Protein AF-A0A4Q7J4X7-F1 (afdb_monomer)

Radius of gyration: 24.65 Å; Cα contacts (8 Å, |Δi|>4): 18; chains: 1; bounding box: 41×31×70 Å

Nearest PDB structures (foldseek):
  5x3t-assembly1_G  TM=3.220E-01  e=2.698E+00  Mycobacterium tuberculosis H37Rv

Sequence (73 aa):
MNSEQRAFVRAHHPDVGGDPAEFIAGLARLRAQASPPRPDRFDAPVVFVPARRGLSGVLHHLRERRRRKPRVQ

Secondary structure (DSSP, 8-state):
--HHHHHHHHHS-GGGT--HHHHHHHHHHHHHHSSS----TT-S-------SSSHHHHHHHHHHHHHS-----

Structure (mmCIF, N/CA/C/O backbone):
data_AF-A0A4Q7J4X7-F1
#
_entry.id   AF-A0A4Q7J4X7-F1
#
loop_
_atom_site.group_PDB
_atom_site.id
_atom_site.type_symbol
_atom_site.label_atom_id
_atom_site.label_alt_id
_atom_site.label_comp_id
_atom_site.label_asym_id
_atom_site.label_entity_id
_atom_site.label_seq_id
_atom_site.pdbx_PDB_ins_code
_atom_site.Cartn_x
_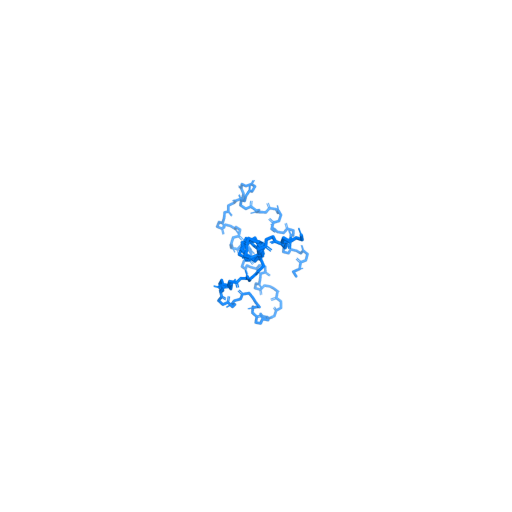atom_site.Cartn_y
_atom_site.Cartn_z
_atom_site.occupancy
_atom_site.B_iso_or_equiv
_atom_site.auth_seq_id
_atom_site.auth_comp_id
_atom_site.auth_asym_id
_atom_site.auth_atom_id
_atom_site.pdbx_PDB_model_num
ATOM 1 N N . MET A 1 1 ? 11.346 -9.952 0.494 1.00 58.19 1 MET A N 1
ATOM 2 C CA . MET A 1 1 ? 11.148 -9.230 -0.778 1.00 58.19 1 MET A CA 1
ATOM 3 C C . MET A 1 1 ? 12.528 -8.866 -1.293 1.00 58.19 1 MET A C 1
ATOM 5 O O . MET A 1 1 ? 13.260 -8.231 -0.540 1.00 58.19 1 MET A O 1
ATOM 9 N N . ASN A 1 2 ? 12.909 -9.314 -2.489 1.00 70.06 2 ASN A N 1
ATOM 10 C CA . ASN A 1 2 ? 14.224 -8.989 -3.056 1.00 70.06 2 ASN A CA 1
ATOM 11 C C . ASN A 1 2 ? 14.311 -7.480 -3.356 1.00 70.06 2 ASN A C 1
ATOM 13 O O . ASN A 1 2 ? 13.303 -6.845 -3.679 1.00 70.06 2 ASN A O 1
ATOM 17 N N . SER A 1 3 ? 15.495 -6.882 -3.211 1.00 75.38 3 SER A N 1
ATOM 18 C CA . SER A 1 3 ? 15.754 -5.453 -3.470 1.00 75.38 3 SER A CA 1
ATOM 19 C C . SER A 1 3 ? 15.341 -5.026 -4.886 1.00 75.38 3 SER A C 1
ATOM 21 O O . SER A 1 3 ? 14.788 -3.941 -5.057 1.00 75.38 3 SER A O 1
ATOM 23 N N . GLU A 1 4 ? 15.514 -5.913 -5.864 1.00 78.44 4 GLU A N 1
ATOM 24 C CA . GLU A 1 4 ? 15.136 -5.732 -7.272 1.00 78.44 4 GLU A CA 1
ATOM 25 C C . GLU A 1 4 ? 13.624 -5.570 -7.472 1.00 78.44 4 GLU A C 1
ATOM 27 O O . GLU A 1 4 ? 13.188 -4.666 -8.181 1.00 78.44 4 GLU A O 1
ATOM 32 N N . GLN A 1 5 ? 12.798 -6.360 -6.772 1.00 78.94 5 GLN A N 1
ATOM 33 C CA . GLN A 1 5 ? 11.337 -6.198 -6.808 1.00 78.94 5 GLN A CA 1
ATOM 34 C C . GLN A 1 5 ? 10.913 -4.821 -6.302 1.00 78.94 5 GLN A C 1
ATOM 36 O O . GLN A 1 5 ? 10.031 -4.193 -6.878 1.00 78.94 5 GLN A O 1
ATOM 41 N N . ARG A 1 6 ? 11.550 -4.317 -5.240 1.00 84.44 6 ARG A N 1
ATOM 42 C CA . ARG A 1 6 ? 11.237 -2.982 -4.709 1.00 84.44 6 ARG A CA 1
ATOM 43 C C . ARG A 1 6 ? 11.642 -1.865 -5.671 1.00 84.44 6 ARG A C 1
ATOM 45 O O . ARG A 1 6 ? 10.934 -0.864 -5.750 1.00 84.44 6 ARG A O 1
ATOM 52 N N . ALA A 1 7 ? 12.758 -2.028 -6.380 1.00 86.31 7 ALA A N 1
ATOM 53 C CA . ALA A 1 7 ? 13.200 -1.079 -7.397 1.00 86.31 7 ALA A CA 1
ATOM 54 C C . ALA A 1 7 ? 12.234 -1.053 -8.594 1.00 86.31 7 ALA A C 1
ATOM 56 O O . ALA A 1 7 ? 11.801 0.026 -8.994 1.00 86.31 7 ALA A O 1
ATOM 57 N N . PHE A 1 8 ? 11.816 -2.226 -9.087 1.00 86.25 8 PHE A N 1
ATOM 58 C CA . PHE A 1 8 ? 10.819 -2.347 -10.154 1.00 86.25 8 PHE A CA 1
ATOM 59 C C . PHE A 1 8 ? 9.494 -1.676 -9.774 1.00 86.25 8 PHE A C 1
ATOM 61 O O . PHE A 1 8 ? 8.976 -0.859 -10.535 1.00 86.25 8 PHE A O 1
ATOM 68 N N . VAL A 1 9 ? 8.999 -1.958 -8.560 1.00 87.19 9 VAL A N 1
ATOM 69 C CA . VAL A 1 9 ? 7.742 -1.395 -8.053 1.00 87.19 9 VAL A CA 1
ATOM 70 C C . VAL A 1 9 ? 7.785 0.126 -8.004 1.00 87.19 9 VAL A C 1
ATOM 72 O O . VAL A 1 9 ? 6.825 0.772 -8.397 1.00 87.19 9 VAL A O 1
ATOM 75 N N . ARG A 1 10 ? 8.901 0.708 -7.554 1.00 85.31 10 ARG A N 1
ATOM 76 C CA . ARG A 1 10 ? 9.056 2.165 -7.487 1.00 85.31 10 ARG A CA 1
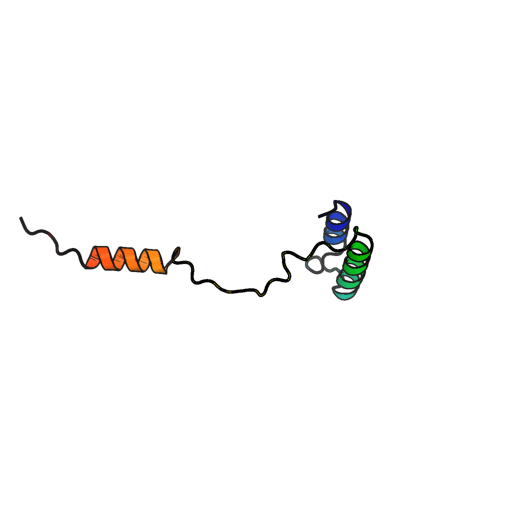ATOM 77 C C . ARG A 1 10 ? 9.073 2.818 -8.873 1.00 85.31 10 ARG A C 1
ATOM 79 O O . ARG A 1 10 ? 8.585 3.931 -9.001 1.00 85.31 10 ARG A O 1
ATOM 86 N N . ALA A 1 11 ? 9.650 2.152 -9.870 1.00 85.81 11 ALA A N 1
ATOM 87 C CA . ALA A 1 11 ? 9.812 2.706 -11.212 1.00 85.81 11 ALA A CA 1
ATOM 88 C C . ALA A 1 11 ? 8.539 2.620 -12.074 1.00 85.81 11 ALA A C 1
ATOM 90 O O . ALA A 1 11 ? 8.316 3.504 -12.890 1.00 85.81 11 ALA A O 1
ATOM 91 N N . HIS A 1 12 ? 7.708 1.589 -11.886 1.00 84.00 12 HIS A N 1
ATOM 92 C CA . HIS A 1 12 ? 6.561 1.300 -12.765 1.00 84.00 12 HIS A CA 1
ATOM 93 C C . HIS A 1 12 ? 5.205 1.424 -12.051 1.00 84.00 12 HIS A C 1
ATOM 95 O O . HIS A 1 12 ? 4.211 0.873 -12.515 1.00 84.00 12 HIS A O 1
ATOM 101 N N . HIS A 1 13 ? 5.152 2.081 -10.887 1.00 83.25 13 HIS A N 1
ATOM 102 C CA . HIS A 1 13 ? 3.952 2.076 -10.052 1.00 83.25 13 HIS A CA 1
ATOM 103 C C . HIS A 1 13 ? 2.745 2.716 -10.772 1.00 83.25 13 HIS A C 1
ATOM 105 O O . HIS A 1 13 ? 2.859 3.848 -11.248 1.00 83.25 13 HIS A O 1
ATOM 111 N N . PRO A 1 14 ? 1.567 2.067 -10.801 1.00 86.00 14 PRO A N 1
ATOM 112 C CA . PRO A 1 14 ? 0.387 2.632 -11.458 1.00 86.00 14 PRO A CA 1
ATOM 113 C C . PRO A 1 14 ? -0.094 3.936 -10.800 1.00 86.00 14 PRO A C 1
ATOM 115 O O . PRO A 1 14 ? -0.472 4.869 -11.501 1.00 86.00 14 PRO A O 1
ATOM 118 N N . ASP A 1 15 ? 0.032 4.072 -9.473 1.00 80.12 15 ASP A N 1
ATOM 119 C CA . ASP A 1 15 ? -0.365 5.307 -8.764 1.00 80.12 15 ASP A CA 1
ATOM 120 C C . ASP A 1 15 ? 0.493 6.542 -9.104 1.00 80.12 15 ASP A C 1
ATOM 122 O O . ASP A 1 15 ? 0.119 7.654 -8.738 1.00 80.12 15 ASP A O 1
ATOM 126 N N . VAL A 1 16 ? 1.632 6.383 -9.793 1.00 83.38 16 VAL A N 1
ATOM 127 C CA . VAL A 1 16 ? 2.430 7.517 -10.307 1.00 83.38 16 VAL A CA 1
ATOM 128 C C . VAL A 1 16 ? 2.299 7.694 -11.824 1.00 83.38 16 VAL A C 1
ATOM 130 O O . VAL A 1 16 ? 3.038 8.480 -12.411 1.00 83.38 16 VAL A O 1
ATOM 133 N N . GLY A 1 17 ? 1.351 6.991 -12.456 1.00 80.62 17 GLY A N 1
ATOM 134 C CA . GLY A 1 17 ? 1.067 7.078 -13.891 1.00 80.62 17 GLY A CA 1
ATOM 135 C C . GLY A 1 17 ? 1.665 5.958 -14.748 1.00 80.62 17 GLY A C 1
ATOM 136 O O . GLY A 1 17 ? 1.672 6.086 -15.969 1.00 80.62 17 GLY A O 1
ATOM 137 N N . GLY A 1 18 ? 2.175 4.878 -14.145 1.00 84.06 18 GLY A N 1
ATOM 138 C CA . GLY A 1 18 ? 2.584 3.678 -14.884 1.00 84.06 18 GLY A CA 1
ATOM 139 C C . GLY A 1 18 ? 1.389 2.888 -15.431 1.00 84.06 18 GLY A C 1
ATOM 140 O O . GLY A 1 18 ? 0.294 2.949 -14.873 1.00 84.06 18 GLY A O 1
ATOM 141 N N . ASP A 1 19 ? 1.595 2.116 -16.500 1.00 89.00 19 ASP A N 1
ATOM 142 C CA . ASP A 1 19 ? 0.555 1.230 -17.032 1.00 89.00 19 ASP A CA 1
ATOM 143 C C . ASP A 1 19 ? 0.328 0.021 -16.096 1.00 89.00 19 ASP A C 1
ATOM 145 O O . ASP A 1 19 ? 1.259 -0.762 -15.854 1.00 89.00 19 ASP A O 1
ATOM 149 N N . PRO A 1 20 ? -0.901 -0.184 -15.576 1.00 87.69 20 PRO A N 1
ATOM 150 C CA . PRO A 1 20 ? -1.221 -1.343 -14.752 1.00 87.69 20 PRO A CA 1
ATOM 151 C C . PRO A 1 20 ? -0.943 -2.686 -15.441 1.00 87.69 20 PRO A C 1
ATOM 153 O O . PRO A 1 20 ? -0.541 -3.638 -14.766 1.00 87.69 20 PRO A O 1
ATOM 156 N N . ALA A 1 21 ? -1.148 -2.793 -16.758 1.00 88.19 21 ALA A N 1
ATOM 157 C CA . ALA A 1 21 ? -0.968 -4.056 -17.472 1.00 88.19 21 ALA A CA 1
ATOM 158 C C . ALA A 1 21 ? 0.518 -4.436 -17.581 1.00 88.19 21 ALA A C 1
ATOM 160 O O . ALA A 1 21 ? 0.901 -5.558 -17.222 1.00 88.19 21 ALA A O 1
ATOM 161 N N . GLU A 1 22 ? 1.373 -3.493 -17.983 1.00 87.12 22 GLU A N 1
ATOM 162 C CA . GLU A 1 22 ? 2.831 -3.659 -17.969 1.00 87.12 22 GLU A CA 1
ATOM 163 C C . GLU A 1 22 ? 3.377 -3.961 -16.568 1.00 87.12 22 GLU A C 1
ATOM 165 O O . GLU A 1 22 ? 4.238 -4.834 -16.404 1.00 87.12 22 GLU A O 1
ATOM 170 N N . PHE A 1 23 ? 2.837 -3.303 -15.539 1.00 86.94 23 PHE A N 1
ATOM 171 C CA . PHE A 1 23 ? 3.226 -3.538 -14.153 1.00 86.94 23 PHE A CA 1
ATOM 172 C C . PHE A 1 23 ? 2.952 -4.980 -13.704 1.00 86.94 23 PHE A C 1
ATOM 174 O O . PHE A 1 23 ? 3.836 -5.635 -13.140 1.00 86.94 23 PHE A O 1
ATOM 181 N N . ILE A 1 24 ? 1.753 -5.505 -13.983 1.00 89.31 24 ILE A N 1
ATOM 182 C CA . ILE A 1 24 ? 1.372 -6.888 -13.652 1.00 89.31 24 ILE A CA 1
ATOM 183 C C . ILE A 1 24 ? 2.279 -7.880 -14.390 1.00 89.31 24 ILE A C 1
ATOM 185 O O . ILE A 1 24 ? 2.806 -8.813 -13.773 1.00 89.31 24 ILE A O 1
ATOM 189 N N . ALA A 1 25 ? 2.505 -7.661 -15.688 1.00 89.12 25 ALA A N 1
ATOM 190 C CA . ALA A 1 25 ? 3.345 -8.526 -16.510 1.00 89.12 25 ALA A CA 1
ATOM 191 C C . ALA A 1 25 ? 4.805 -8.555 -16.021 1.00 89.12 25 ALA A C 1
ATOM 193 O O . ALA A 1 25 ? 5.405 -9.628 -15.902 1.00 89.12 25 ALA A O 1
ATOM 194 N N . GLY A 1 26 ? 5.380 -7.396 -15.687 1.00 86.69 26 GLY A N 1
ATOM 195 C CA . GLY A 1 26 ? 6.741 -7.302 -15.155 1.00 86.69 26 GLY A CA 1
ATOM 196 C C . GLY A 1 26 ? 6.880 -7.913 -13.758 1.00 86.69 26 GLY A C 1
ATOM 197 O O . GLY A 1 26 ? 7.846 -8.633 -13.487 1.00 86.69 26 GLY A O 1
ATOM 198 N N . LEU A 1 27 ? 5.878 -7.728 -12.891 1.00 87.56 27 LEU A N 1
ATOM 199 C CA . LEU A 1 27 ? 5.874 -8.315 -11.552 1.00 87.56 27 LEU A CA 1
ATOM 200 C C . LEU A 1 27 ? 5.787 -9.849 -11.594 1.00 87.56 27 LEU A C 1
ATOM 202 O O . LEU A 1 27 ? 6.466 -10.520 -10.812 1.00 87.56 27 LEU A O 1
ATOM 206 N N . ALA A 1 28 ? 5.001 -10.412 -12.517 1.00 86.69 28 ALA A N 1
ATOM 207 C CA . ALA A 1 28 ? 4.914 -11.856 -12.732 1.00 86.69 28 ALA A CA 1
ATOM 208 C C . ALA A 1 28 ? 6.263 -12.456 -13.167 1.00 86.69 28 ALA A C 1
ATOM 210 O O . ALA A 1 28 ? 6.685 -13.478 -12.624 1.00 86.69 28 ALA A O 1
ATOM 211 N N . ARG A 1 29 ? 6.989 -11.782 -14.072 1.00 86.00 29 ARG A N 1
ATOM 212 C CA . ARG A 1 29 ? 8.330 -12.205 -14.521 1.00 86.00 29 ARG A CA 1
ATOM 213 C C . ARG A 1 29 ? 9.348 -12.212 -13.379 1.00 86.00 29 ARG A C 1
ATOM 215 O O . ARG A 1 29 ? 10.048 -13.204 -13.2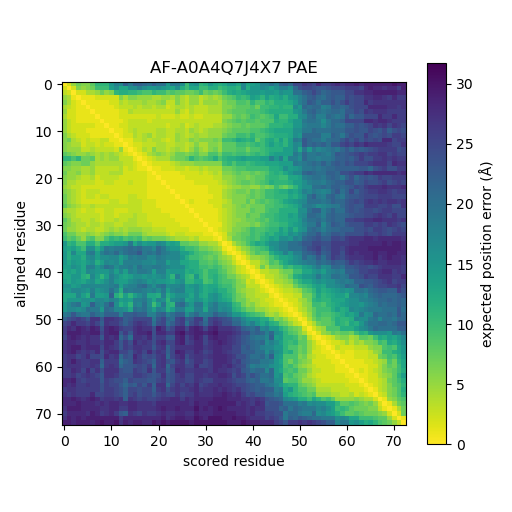03 1.00 86.00 29 ARG A O 1
ATOM 222 N N . LEU A 1 30 ? 9.386 -11.157 -12.560 1.00 85.19 30 LEU A N 1
ATOM 223 C CA . LEU A 1 30 ? 10.287 -11.094 -11.398 1.00 85.19 30 LEU A CA 1
ATOM 224 C C . LEU A 1 30 ? 9.973 -12.169 -10.349 1.00 85.19 30 LEU A C 1
ATOM 226 O O . LEU A 1 30 ? 10.876 -12.667 -9.681 1.00 85.19 30 LEU A O 1
ATOM 230 N N . ARG A 1 31 ? 8.695 -12.525 -10.175 1.00 81.81 31 ARG A N 1
ATOM 231 C CA . ARG A 1 31 ? 8.280 -13.605 -9.265 1.00 81.81 31 ARG A CA 1
ATOM 232 C C . ARG A 1 31 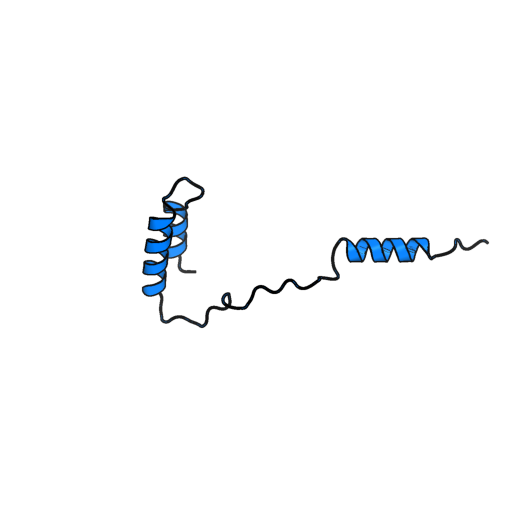? 8.668 -14.984 -9.792 1.00 81.81 31 ARG A C 1
ATOM 234 O O . ARG A 1 31 ? 9.100 -15.803 -8.996 1.00 81.81 31 ARG A O 1
ATOM 241 N N . ALA A 1 32 ? 8.564 -15.217 -11.100 1.00 83.12 32 ALA A N 1
ATOM 242 C CA . ALA A 1 32 ? 8.974 -16.475 -11.726 1.00 83.12 32 ALA A CA 1
ATOM 243 C C . ALA A 1 32 ? 10.496 -16.714 -11.661 1.00 83.12 32 ALA A C 1
ATOM 245 O O . ALA A 1 32 ? 10.936 -17.858 -11.638 1.00 83.12 32 ALA A O 1
ATOM 246 N N . GLN A 1 33 ? 11.293 -15.641 -11.622 1.00 83.50 33 GLN A N 1
ATOM 247 C CA . GLN A 1 33 ? 12.754 -15.700 -11.474 1.00 83.50 33 GLN A CA 1
ATOM 248 C C . GLN A 1 33 ? 13.209 -15.856 -10.015 1.00 83.50 33 GLN A C 1
ATOM 250 O O . GLN A 1 33 ? 14.342 -16.262 -9.756 1.00 83.50 33 GLN A O 1
ATOM 255 N N . ALA A 1 34 ? 12.347 -15.532 -9.049 1.00 76.25 34 ALA A N 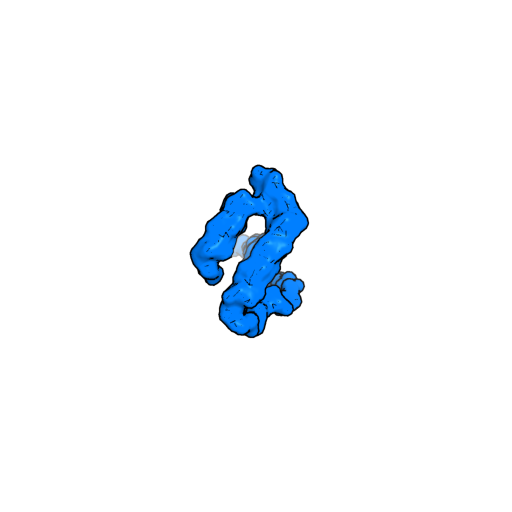1
ATOM 256 C CA . ALA A 1 34 ? 12.625 -15.805 -7.650 1.00 76.25 34 ALA A CA 1
ATOM 257 C C . ALA A 1 34 ? 12.503 -17.320 -7.393 1.00 76.25 34 ALA A C 1
ATOM 259 O O . ALA A 1 34 ? 11.578 -17.956 -7.886 1.00 76.25 34 ALA A O 1
ATOM 260 N N . SER A 1 35 ? 13.456 -17.877 -6.631 1.00 67.25 35 SER A N 1
ATOM 261 C CA . SER A 1 35 ? 13.543 -19.280 -6.166 1.00 67.25 35 SER A CA 1
ATOM 262 C C . SER A 1 35 ? 12.180 -19.930 -5.844 1.00 67.25 35 SER A C 1
ATOM 264 O O . SER A 1 35 ? 11.254 -19.202 -5.478 1.00 67.25 35 SER A O 1
ATOM 266 N N . PRO A 1 36 ? 12.054 -21.276 -5.907 1.00 66.81 36 PRO A N 1
ATOM 267 C CA . PRO A 1 36 ? 10.775 -21.973 -6.028 1.00 66.81 36 PRO A CA 1
ATOM 268 C C . PRO A 1 36 ? 9.744 -21.484 -5.008 1.00 66.81 36 PRO A C 1
ATOM 270 O O . PRO A 1 36 ? 10.106 -21.228 -3.851 1.00 66.81 36 PRO A O 1
ATOM 273 N N . PRO A 1 37 ? 8.474 -21.344 -5.434 1.00 63.59 37 PRO A N 1
ATOM 274 C CA . PRO A 1 37 ? 7.450 -20.673 -4.656 1.00 63.59 37 PRO A CA 1
ATOM 275 C C . PRO A 1 37 ? 7.326 -21.353 -3.296 1.00 63.59 37 PRO A C 1
ATOM 277 O O . PRO A 1 37 ? 6.850 -22.480 -3.175 1.00 63.59 37 PRO A O 1
ATOM 280 N N . ARG A 1 38 ? 7.776 -20.655 -2.248 1.00 65.62 38 ARG A N 1
ATOM 281 C CA . ARG A 1 38 ? 7.341 -20.981 -0.892 1.00 65.62 38 ARG A CA 1
ATOM 282 C C . ARG A 1 38 ? 5.821 -20.810 -0.864 1.00 65.62 38 ARG A C 1
ATOM 284 O O . ARG A 1 38 ? 5.343 -19.876 -1.511 1.00 65.62 38 ARG A O 1
ATOM 291 N N . PRO A 1 39 ? 5.082 -21.661 -0.130 1.00 69.69 39 PRO A N 1
ATOM 292 C CA . PRO A 1 39 ? 3.643 -21.490 0.029 1.00 69.69 39 PRO A CA 1
ATOM 293 C C . PRO A 1 39 ? 3.354 -20.033 0.392 1.00 69.69 39 PRO A C 1
ATOM 295 O O . PRO A 1 39 ? 3.973 -19.484 1.314 1.00 69.69 39 PRO A O 1
ATOM 298 N N . ASP A 1 40 ? 2.500 -19.387 -0.404 1.00 70.00 40 ASP A N 1
ATOM 299 C CA . ASP A 1 40 ? 2.213 -17.972 -0.241 1.00 70.00 40 ASP A CA 1
ATOM 300 C C . ASP A 1 40 ? 1.455 -17.790 1.072 1.00 70.00 40 ASP A C 1
ATOM 302 O O . ASP A 1 40 ? 0.281 -18.123 1.210 1.00 70.00 40 ASP A O 1
ATOM 306 N N . ARG A 1 41 ? 2.155 -17.256 2.075 1.00 67.88 41 ARG A N 1
ATOM 307 C CA . ARG A 1 41 ? 1.584 -16.958 3.393 1.00 67.88 41 ARG A CA 1
ATOM 308 C C . ARG A 1 41 ? 0.406 -15.975 3.330 1.00 67.88 41 ARG A C 1
ATOM 310 O O . ARG A 1 41 ? -0.248 -15.771 4.348 1.00 67.88 41 ARG A O 1
ATOM 317 N N . PHE A 1 42 ? 0.201 -15.316 2.190 1.00 72.12 42 PHE A N 1
ATOM 318 C CA . PHE A 1 42 ? -0.870 -14.359 1.945 1.00 72.12 42 PHE A CA 1
ATOM 319 C C . PHE A 1 42 ? -2.009 -14.922 1.080 1.00 72.12 42 PHE A C 1
ATOM 321 O O . PHE A 1 42 ? -3.003 -14.226 0.915 1.00 72.12 42 PHE A O 1
ATOM 328 N N . ASP A 1 43 ? -1.917 -16.169 0.604 1.00 74.62 43 ASP A N 1
ATOM 329 C CA . ASP A 1 43 ? -2.993 -16.874 -0.124 1.00 74.62 43 ASP A CA 1
ATOM 330 C C . ASP A 1 43 ? -4.050 -17.482 0.824 1.00 74.62 43 ASP A C 1
ATOM 332 O O . ASP A 1 43 ? -4.907 -18.279 0.451 1.00 74.62 43 ASP A O 1
ATOM 336 N N . ALA A 1 44 ? -4.002 -17.107 2.104 1.00 76.12 44 ALA A N 1
ATOM 337 C CA . ALA A 1 44 ? -5.053 -17.439 3.050 1.00 76.12 44 ALA A CA 1
ATOM 338 C C . ALA A 1 44 ? -6.301 -16.573 2.786 1.00 76.12 44 ALA A C 1
ATOM 340 O O . ALA A 1 44 ? -6.172 -15.379 2.499 1.00 76.12 44 ALA A O 1
ATOM 341 N N . PRO A 1 45 ? -7.517 -17.125 2.946 1.00 78.88 45 PRO A N 1
ATOM 342 C CA . PRO A 1 45 ? -8.743 -16.347 2.820 1.00 78.88 45 PRO A CA 1
ATOM 343 C C . PRO A 1 45 ? -8.727 -15.148 3.779 1.00 78.88 45 PRO A C 1
ATOM 345 O O . PRO A 1 45 ? -8.407 -15.280 4.964 1.00 78.88 45 PRO A O 1
ATOM 348 N N . VAL A 1 46 ? -9.097 -13.967 3.273 1.00 76.25 46 VAL A N 1
ATOM 349 C CA . VAL A 1 46 ? -9.219 -12.751 4.087 1.00 76.25 46 VAL A CA 1
ATOM 350 C C . VAL A 1 46 ? -10.451 -12.885 4.982 1.00 76.25 46 VAL A C 1
ATOM 352 O O . VAL A 1 46 ? -11.584 -12.773 4.518 1.00 76.25 46 VAL A O 1
ATOM 355 N N . VAL A 1 47 ? -10.234 -13.130 6.276 1.00 79.94 47 VAL A N 1
ATOM 356 C CA . VAL A 1 47 ? -11.308 -13.246 7.273 1.00 79.94 47 VAL A CA 1
ATOM 357 C C . VAL A 1 47 ? -11.359 -11.986 8.136 1.00 79.94 47 VAL A C 1
ATOM 359 O O . VAL A 1 47 ? -10.397 -11.646 8.825 1.00 79.94 47 VAL A O 1
ATOM 362 N N . PHE A 1 48 ? -12.506 -11.304 8.147 1.00 75.81 48 PHE A N 1
ATOM 363 C CA . PHE A 1 48 ? -12.759 -10.204 9.078 1.00 75.81 48 PHE A CA 1
ATOM 364 C C . PHE A 1 48 ? -13.078 -10.763 10.467 1.00 75.81 48 PHE A C 1
ATOM 366 O O . PHE A 1 48 ? -14.161 -11.296 10.703 1.00 75.81 48 PHE A O 1
ATOM 373 N N . VAL A 1 49 ? -12.140 -10.633 11.406 1.00 74.75 49 VAL A N 1
ATOM 374 C CA . VAL A 1 49 ? -12.365 -11.024 12.803 1.00 74.75 49 VAL A CA 1
ATOM 375 C C . VAL A 1 49 ? -12.883 -9.812 13.586 1.00 74.75 49 VAL A C 1
ATOM 377 O O . VAL A 1 49 ? -12.226 -8.767 13.580 1.00 74.75 49 VAL A O 1
ATOM 380 N N . PRO A 1 50 ? -14.02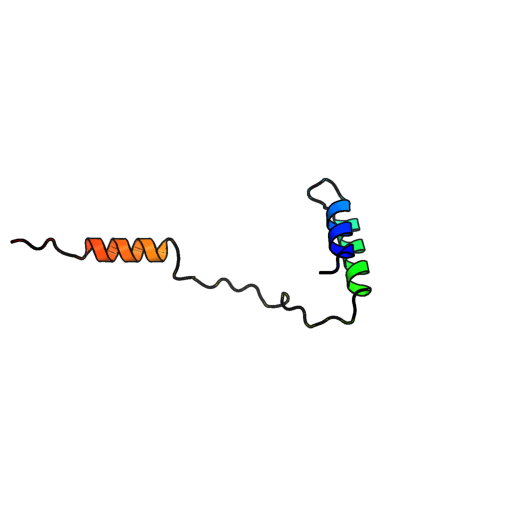3 -9.911 14.301 1.00 66.62 50 PRO A N 1
ATOM 381 C CA . PRO A 1 50 ? -14.481 -8.841 15.176 1.00 66.62 50 PRO A CA 1
ATOM 382 C C . PRO A 1 50 ? -13.515 -8.695 16.357 1.00 66.62 50 PRO A C 1
ATOM 384 O O . PRO A 1 50 ? -13.590 -9.409 17.358 1.00 66.62 50 PRO A O 1
ATOM 387 N N . ALA A 1 51 ? -12.585 -7.749 16.257 1.00 62.59 51 ALA A N 1
ATOM 388 C CA . ALA A 1 51 ? -11.716 -7.405 17.367 1.00 62.59 51 ALA A CA 1
ATOM 389 C C . ALA A 1 51 ? -12.541 -6.690 18.449 1.00 62.59 51 ALA A C 1
ATOM 391 O O . ALA A 1 51 ? -13.091 -5.612 18.235 1.00 62.59 51 ALA A O 1
ATOM 392 N N . ARG A 1 52 ? -12.575 -7.240 19.669 1.00 61.06 52 ARG A N 1
ATOM 393 C CA . ARG A 1 52 ? -13.150 -6.568 20.855 1.00 61.06 52 ARG A CA 1
ATOM 394 C C . ARG A 1 52 ? -12.350 -5.333 21.315 1.00 61.06 52 ARG A C 1
ATOM 396 O O . ARG A 1 52 ? -12.564 -4.833 22.416 1.00 61.06 52 ARG A O 1
ATOM 403 N N . ARG A 1 53 ? -11.414 -4.839 20.502 1.00 60.69 53 ARG A N 1
ATOM 404 C CA . ARG A 1 53 ? -10.595 -3.654 20.766 1.00 60.69 53 ARG A CA 1
ATOM 405 C C . ARG A 1 53 ? -10.937 -2.593 19.724 1.00 60.69 53 ARG A C 1
ATOM 407 O O . ARG A 1 53 ? -10.733 -2.805 18.538 1.00 60.69 53 ARG A O 1
ATOM 414 N N . GLY A 1 54 ? -11.516 -1.490 20.194 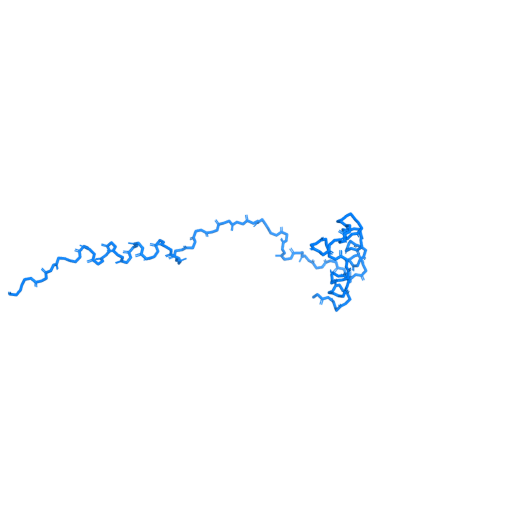1.00 65.56 54 GLY A N 1
ATOM 415 C CA . GLY A 1 54 ? -12.074 -0.414 19.373 1.00 65.56 54 GLY A CA 1
ATOM 416 C C . GLY A 1 54 ? -13.342 0.168 20.002 1.00 65.56 54 GLY A C 1
ATOM 417 O O . GLY A 1 54 ? -13.575 -0.012 21.201 1.00 65.56 54 GLY A O 1
ATOM 418 N N . LEU A 1 55 ? -14.181 0.830 19.198 1.00 61.81 55 LEU A N 1
ATOM 419 C CA . LEU A 1 55 ? -15.422 1.493 19.639 1.00 61.81 55 LEU A CA 1
ATOM 420 C C . LEU A 1 55 ? -16.315 0.596 20.512 1.00 61.81 55 LEU A C 1
ATOM 422 O O . LEU A 1 55 ? -16.877 1.064 21.497 1.00 61.81 55 LEU A O 1
ATOM 426 N N . SER A 1 56 ? -16.370 -0.708 20.228 1.00 66.94 56 SER A N 1
ATOM 427 C CA . SER A 1 56 ? -17.093 -1.698 21.040 1.00 66.94 56 SER A CA 1
ATOM 428 C C . SER A 1 56 ? -16.588 -1.788 22.488 1.00 66.94 56 SER A C 1
ATOM 430 O O . SER A 1 56 ? -17.389 -1.897 23.413 1.00 66.94 56 SER A O 1
ATOM 432 N N . GLY A 1 57 ? -15.272 -1.696 22.712 1.00 67.69 57 GLY A N 1
ATOM 433 C CA . GLY A 1 57 ? -14.678 -1.658 24.053 1.00 67.69 57 GLY A CA 1
ATOM 434 C C . GLY A 1 57 ? -14.953 -0.338 24.782 1.00 67.69 57 GLY A C 1
ATOM 435 O O . GLY A 1 57 ? -15.244 -0.341 25.979 1.00 67.69 57 GLY A O 1
ATOM 436 N N . VAL A 1 58 ? -14.944 0.781 24.051 1.00 74.50 58 VAL A N 1
ATOM 437 C CA . VAL A 1 58 ? -15.297 2.112 24.582 1.00 74.50 58 VAL A CA 1
ATOM 438 C C . VAL A 1 58 ? -16.770 2.156 25.002 1.00 74.50 58 VAL A C 1
ATOM 440 O O . VAL A 1 58 ? -17.082 2.564 26.121 1.00 74.50 58 VAL A O 1
ATOM 443 N N . LEU A 1 59 ? -17.675 1.662 24.151 1.00 79.12 59 LEU A N 1
ATOM 444 C CA . LEU A 1 59 ? -19.107 1.550 24.442 1.00 79.12 59 LEU A CA 1
ATOM 445 C C . LEU A 1 59 ? -19.373 0.636 25.640 1.00 79.12 59 LEU A C 1
AT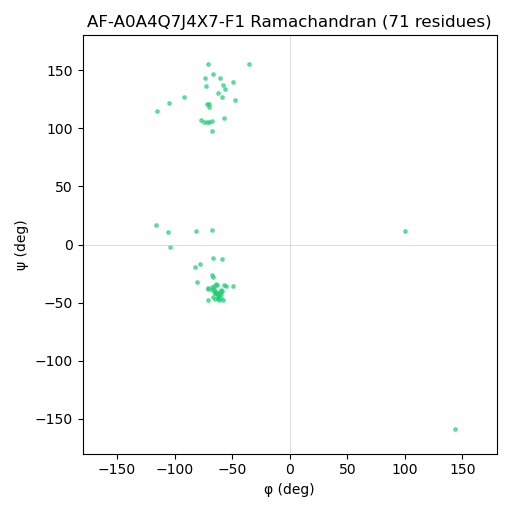OM 447 O O . LEU A 1 59 ? -20.175 0.983 26.508 1.00 79.12 59 LEU A O 1
ATOM 451 N N . HIS A 1 60 ? -18.676 -0.500 25.728 1.00 76.81 60 HIS A N 1
ATOM 452 C CA . HIS A 1 60 ? -18.773 -1.395 26.879 1.00 76.81 60 HIS A CA 1
ATOM 453 C C . HIS A 1 60 ? -18.354 -0.686 28.176 1.00 76.81 60 HIS A C 1
ATOM 455 O O . HIS A 1 60 ? -19.076 -0.729 29.170 1.00 76.81 60 HIS A O 1
ATOM 461 N N . HIS A 1 61 ? -17.231 0.037 28.165 1.00 71.69 61 HIS A N 1
ATOM 462 C CA . HIS A 1 61 ? -16.747 0.761 29.341 1.00 71.69 61 HIS A CA 1
ATOM 463 C C . HIS A 1 61 ? -17.686 1.901 29.771 1.00 71.69 61 HIS A C 1
ATOM 465 O O . HIS A 1 61 ? -17.946 2.080 30.962 1.00 71.69 61 HIS A O 1
ATOM 471 N N . LEU A 1 62 ? -18.245 2.648 28.814 1.00 79.62 62 LEU A N 1
ATOM 472 C CA . LEU A 1 62 ? -19.245 3.688 29.075 1.00 79.62 62 LEU A CA 1
ATOM 473 C C . LEU A 1 62 ? -20.533 3.112 29.671 1.00 79.62 62 LEU A C 1
ATOM 475 O O . LEU A 1 62 ? -21.097 3.689 30.602 1.00 79.62 62 LEU A O 1
ATOM 479 N N . ARG A 1 63 ? -20.990 1.965 29.159 1.00 81.12 63 ARG A N 1
ATOM 480 C CA . ARG A 1 63 ? -22.181 1.275 29.664 1.00 81.12 63 ARG A CA 1
ATOM 481 C C . ARG A 1 63 ? -21.981 0.789 31.098 1.00 81.12 63 ARG A C 1
ATOM 483 O O . ARG A 1 63 ? -22.871 0.978 31.923 1.00 81.12 63 ARG A O 1
ATOM 490 N N . GLU A 1 64 ? -20.806 0.254 31.411 1.00 80.06 64 GLU A N 1
ATOM 491 C CA . GLU A 1 64 ? -20.434 -0.140 32.774 1.00 80.06 64 GLU A CA 1
ATOM 492 C C . GLU A 1 64 ? -20.348 1.060 33.724 1.00 80.06 64 GLU A C 1
ATOM 494 O O . GLU A 1 64 ? -20.874 1.014 34.836 1.00 80.06 64 GLU A O 1
ATOM 499 N N . ARG A 1 65 ? -19.769 2.183 33.280 1.00 71.44 65 ARG A N 1
ATOM 500 C CA . ARG A 1 65 ? -19.739 3.417 34.082 1.00 71.44 65 ARG A CA 1
ATOM 501 C C . ARG A 1 65 ? -21.136 3.960 34.373 1.00 71.44 65 ARG A C 1
ATOM 503 O O . ARG A 1 65 ? -21.395 4.336 35.508 1.00 71.44 65 ARG A O 1
ATOM 510 N N . ARG A 1 66 ? -22.045 3.957 33.391 1.00 72.81 66 ARG A N 1
ATOM 511 C CA . ARG A 1 66 ? -23.439 4.406 33.581 1.00 72.81 66 ARG A CA 1
ATOM 512 C C . ARG A 1 66 ? -24.256 3.491 34.496 1.00 72.81 66 ARG A C 1
ATOM 514 O O . ARG A 1 66 ? -25.216 3.951 35.100 1.00 72.81 66 ARG A O 1
ATOM 521 N N . ARG A 1 67 ? -23.903 2.205 34.598 1.00 74.75 67 ARG A N 1
ATOM 522 C CA . ARG A 1 67 ? -24.582 1.241 35.483 1.00 74.75 67 ARG A CA 1
ATOM 523 C C . ARG A 1 67 ? -24.174 1.364 36.948 1.00 74.75 67 ARG A C 1
ATOM 525 O O . ARG A 1 67 ? -24.885 0.854 37.814 1.00 74.75 67 ARG A O 1
ATOM 532 N N . ARG A 1 68 ? -23.063 2.040 37.252 1.00 68.50 68 ARG A N 1
ATOM 533 C CA . ARG A 1 68 ? -22.670 2.315 38.636 1.00 68.50 68 ARG A CA 1
ATOM 534 C C . ARG A 1 68 ? -23.572 3.411 39.201 1.00 68.50 68 ARG A C 1
ATOM 536 O O . ARG A 1 68 ? -23.431 4.577 38.846 1.00 68.50 68 ARG A O 1
ATOM 543 N N . LYS A 1 69 ? -24.507 3.025 40.076 1.00 64.62 69 LYS A N 1
ATOM 544 C CA . LYS A 1 69 ? -25.314 3.970 40.861 1.00 64.62 69 LYS A CA 1
ATOM 545 C C . LYS A 1 69 ? -24.376 4.870 41.687 1.00 64.62 69 LYS A C 1
ATOM 547 O O . LYS A 1 69 ? -23.413 4.339 42.251 1.00 64.62 69 LYS A O 1
ATOM 552 N N . PRO A 1 70 ? -24.625 6.190 41.778 1.00 64.81 70 PRO A N 1
ATOM 553 C CA . PRO A 1 70 ? -23.882 7.042 42.696 1.00 64.81 70 PRO A CA 1
ATOM 554 C C . PRO A 1 70 ? -24.080 6.498 44.113 1.00 64.81 70 PRO A C 1
ATOM 556 O O . PRO A 1 70 ? -25.206 6.231 44.533 1.00 64.81 70 PRO A O 1
ATOM 559 N N . ARG A 1 71 ? -22.976 6.254 44.823 1.00 62.97 71 ARG A N 1
ATOM 560 C CA . ARG A 1 71 ? -23.030 5.910 46.242 1.00 62.97 71 ARG A CA 1
ATOM 561 C C . ARG A 1 71 ? -23.466 7.170 46.979 1.00 62.97 71 ARG A C 1
ATOM 563 O O . ARG A 1 71 ? -22.688 8.111 47.069 1.00 62.97 71 ARG A O 1
ATOM 570 N N . VAL A 1 72 ? -24.718 7.188 47.421 1.00 63.09 72 VAL A N 1
ATOM 571 C CA . VAL A 1 72 ? -25.217 8.184 48.369 1.00 63.09 72 VAL A CA 1
ATOM 572 C C . VAL A 1 72 ? -24.545 7.864 49.709 1.00 63.09 72 VAL A C 1
ATOM 574 O O . VAL A 1 72 ? -24.665 6.731 50.180 1.00 63.09 72 VAL A O 1
ATOM 577 N N . GLN A 1 73 ? -23.762 8.807 50.234 1.00 50.44 73 GLN A N 1
ATOM 578 C CA . GLN A 1 73 ? -23.331 8.847 51.635 1.00 50.44 73 GLN A CA 1
ATOM 579 C C . GLN A 1 73 ? -24.228 9.823 52.382 1.00 50.44 73 GLN A C 1
ATOM 581 O O . GLN A 1 73 ? -24.607 10.837 51.752 1.00 50.44 73 GLN A O 1
#

Solvent-accessible surface area (backbone atoms only — not comparable to full-atom values): 4791 Å² t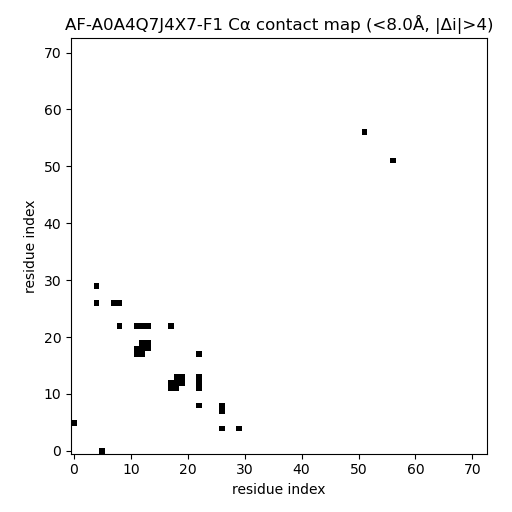otal; per-residue (Å²): 132,60,72,65,60,56,52,50,49,70,75,38,35,46,93,82,72,32,55,61,67,61,38,54,56,52,52,51,52,57,55,71,73,44,74,80,83,66,82,64,87,76,77,57,83,91,73,90,72,89,64,77,71,54,71,69,40,54,53,50,52,52,52,54,58,71,66,55,73,82,81,83,127

Organism: NCBI:txid2510978

Mean predicted aligned error: 14.6 Å

Foldseek 3Di:
DDPVLVVLCVVQPVVVPHDPVVSVVVNVVVVVPPPDDDPPPPPDDDDDDPDCPDPVVVVVVVVVVVPDDPPDD

pLDDT: mean 76.17, std 9.27, range [50.44, 89.31]